Protein AF-A0A7V9SPL7-F1 (afdb_monomer)

Mean predicted aligned error: 10.76 Å

Solvent-accessible surface area (backbone atoms only — not comparable to full-atom values): 9423 Å² total; per-residue (Å²): 143,70,67,66,62,59,54,52,51,53,57,52,54,58,50,51,54,53,50,52,52,52,51,51,52,51,53,53,50,51,52,49,51,55,58,70,66,49,85,79,61,54,76,63,83,59,91,50,77,63,45,38,54,53,44,31,58,54,19,62,73,50,35,73,79,55,63,82,80,87,77,92,88,72,56,75,77,62,43,34,49,50,48,20,53,48,38,44,51,38,35,55,53,48,51,56,50,51,55,57,54,68,69,51,73,66,60,78,94,37,44,65,64,53,49,57,45,49,49,28,50,53,51,28,38,50,23,38,45,53,40,21,51,32,38,68,67,72,43,71,79,48,44,66,58,32,55,56,56,28,49,60,26,50,51,52,42,41,48,52,23,45,20,51,71,24,56,47,62,52,120

Radius of gyration: 26.91 Å; Cα contacts (8 Å, |Δi|>4): 131; chains: 1; bounding box: 68×77×42 Å

Foldseek 3Di:
DPPVVVVVVVVVVVVVVVVVVVVVVVVVVVVVVVVVPPPPAPAAPDDDPQLLVQLLVLLLVQVVVLDDDDDDDDDDLVCLLVLLVSLLVSLVSLVVSLVSSVPDDDDPVCVVVVVVLSVLSVQLSVLSNQLSVCSVVVPVVSNVVSVVSNVVSLVSNCNNCRNNVSNSNRD

Nearest PDB structures (foldseek):
  7v08-assembly1_b  TM=4.584E-01  e=6.029E-01  Saccharomyces cerevisiae BY4741
  7r7a-assembly1_b  TM=4.571E-01  e=1.209E+00  Saccharomyces cerevisiae BY4741
  1x8z-assembly1_A-2  TM=3.912E-01  e=9.910E-01  Arabidopsis thaliana
  1x8z-assembly3_A  TM=3.912E-01  e=9.910E-01  Arabidopsis thaliana
  7of1-assembly1_b  TM=4.118E-01  e=1.475E+00  Saccharomyces cerevisiae S288C

Sequence (171 aa):
MRDWITWFARGLWKRRRSIQILIGITAAFILLVLWQNRDVRPARTMTDPQFERASITICEKSIPSLRAVRREDETEADLEKETAREVDRVATKLEAVVAQLRGLEVRPQNEKQVADWFSHFDDYILAGRHYADALRTGKDKLYNQVDDEGVEPLMAISKFARANRIDACIP

Secondary structure (DSSP, 8-state):
--HHHHHHHHHHHHHHHHHHHHHHHHHHHHHHHHHHTS--PPPP----HHHHHHHHHHHHHHGGGGS----SS--HHHHHHHHHHHHHHHHHHHHHHHHHHHTS---GGGHHHHHHHHHHHHHHHHHHHHHHHHHHHT-HHHHHHHHHHHHHHHHHHHHHHHHTT-GGG--

Structure (mmCIF, N/CA/C/O backbone):
data_AF-A0A7V9SPL7-F1
#
_entry.id   AF-A0A7V9SPL7-F1
#
loop_
_atom_site.group_PDB
_atom_site.id
_atom_site.type_symbol
_atom_site.label_atom_id
_atom_site.label_alt_id
_atom_site.label_comp_id
_atom_site.label_asym_id
_atom_site.label_entity_id
_atom_site.label_seq_id
_atom_site.pdbx_PDB_ins_code
_atom_site.Cartn_x
_atom_site.Cartn_y
_atom_site.Cartn_z
_atom_site.occupancy
_atom_site.B_iso_or_equiv
_atom_site.auth_seq_id
_atom_site.auth_comp_id
_atom_site.auth_asym_id
_atom_site.auth_atom_id
_atom_site.pdbx_PDB_model_num
ATOM 1 N N . MET A 1 1 ? 46.955 62.423 13.493 1.00 55.03 1 MET A N 1
ATOM 2 C CA . MET A 1 1 ? 45.837 62.145 12.554 1.00 55.03 1 MET A CA 1
ATOM 3 C C . MET A 1 1 ? 45.981 60.825 11.763 1.00 55.03 1 MET A C 1
ATOM 5 O O . MET A 1 1 ? 45.244 60.627 10.808 1.00 55.03 1 MET A O 1
ATOM 9 N N . ARG A 1 2 ? 46.876 59.889 12.142 1.00 57.44 2 ARG A N 1
ATOM 10 C CA . ARG A 1 2 ? 47.046 58.582 11.458 1.00 57.44 2 ARG A CA 1
ATOM 11 C C . ARG A 1 2 ? 46.545 57.365 12.256 1.00 57.44 2 ARG A C 1
ATOM 13 O O . ARG A 1 2 ? 46.368 56.305 11.667 1.00 57.44 2 ARG A O 1
ATOM 20 N N . ASP A 1 3 ? 46.227 57.519 13.541 1.00 57.78 3 ASP A N 1
ATOM 21 C CA . ASP A 1 3 ? 45.884 56.383 14.415 1.00 57.78 3 ASP A CA 1
ATOM 22 C C . ASP A 1 3 ? 44.427 55.909 14.331 1.00 57.78 3 ASP A C 1
ATOM 24 O O . ASP A 1 3 ? 44.119 54.781 14.706 1.00 57.78 3 ASP A O 1
ATOM 28 N N . TRP A 1 4 ? 43.515 56.716 13.782 1.00 59.84 4 TRP A N 1
ATOM 29 C CA . TRP A 1 4 ? 42.108 56.307 13.696 1.00 59.84 4 TRP A CA 1
ATOM 30 C C . TRP A 1 4 ? 41.857 55.245 12.604 1.00 59.84 4 TRP A C 1
ATOM 32 O O . TRP A 1 4 ? 41.018 54.364 12.778 1.00 59.84 4 TRP A O 1
ATOM 42 N N . ILE A 1 5 ? 42.644 55.243 11.517 1.00 60.91 5 ILE A N 1
ATOM 43 C CA . ILE A 1 5 ? 42.487 54.300 10.390 1.00 60.91 5 ILE A CA 1
ATOM 44 C C . ILE A 1 5 ? 42.881 52.874 10.808 1.00 60.91 5 ILE A C 1
ATOM 46 O O . ILE A 1 5 ? 42.216 51.902 10.446 1.00 60.91 5 ILE A O 1
ATOM 50 N N . THR A 1 6 ? 43.936 52.727 11.614 1.00 60.06 6 THR A N 1
ATOM 51 C CA . THR A 1 6 ? 44.413 51.416 12.083 1.00 60.06 6 THR A CA 1
ATOM 52 C C . THR A 1 6 ? 43.484 50.806 13.136 1.00 60.06 6 THR A C 1
ATOM 54 O O . THR A 1 6 ? 43.344 49.581 13.193 1.00 60.06 6 THR A O 1
ATOM 57 N N . TRP A 1 7 ? 42.784 51.639 13.914 1.00 61.72 7 TRP A N 1
ATOM 58 C CA . TRP A 1 7 ? 41.740 51.203 14.843 1.00 61.72 7 TRP A CA 1
ATOM 59 C C . TRP A 1 7 ? 40.505 50.650 14.107 1.00 61.72 7 TRP A C 1
ATOM 61 O O . TRP A 1 7 ? 40.061 49.538 14.409 1.00 61.72 7 TRP A O 1
ATOM 71 N N . PHE A 1 8 ? 40.021 51.336 13.063 1.00 56.41 8 PHE A N 1
ATOM 72 C CA . PHE A 1 8 ? 38.913 50.840 12.229 1.00 56.41 8 PHE A CA 1
ATOM 73 C C . PHE A 1 8 ? 39.270 49.552 11.467 1.00 56.41 8 PHE A C 1
ATOM 75 O O . PHE A 1 8 ? 38.467 48.614 11.421 1.00 56.41 8 PHE A O 1
ATOM 82 N N . ALA A 1 9 ? 40.4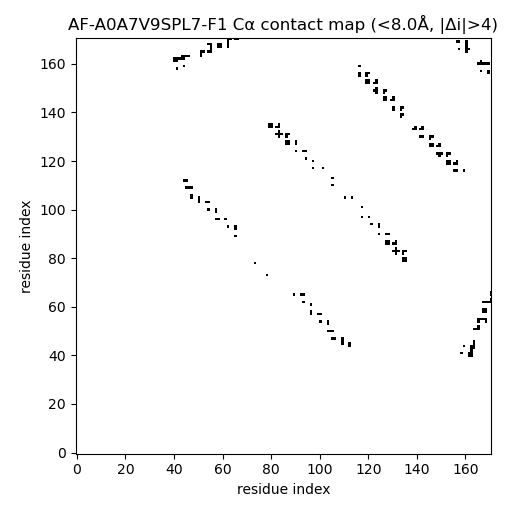90 49.452 10.930 1.00 56.81 9 ALA A N 1
ATOM 83 C CA . ALA A 1 9 ? 40.944 48.271 10.195 1.00 56.81 9 ALA A CA 1
ATOM 84 C C . ALA A 1 9 ? 41.000 47.001 11.070 1.00 56.81 9 ALA A C 1
ATOM 86 O O . ALA A 1 9 ? 40.604 45.925 10.617 1.00 56.81 9 ALA A O 1
ATOM 87 N N . ARG A 1 10 ? 41.416 47.108 12.344 1.00 58.97 10 ARG A N 1
ATOM 88 C CA . ARG A 1 10 ? 41.439 45.966 13.285 1.00 58.97 10 ARG A CA 1
ATOM 89 C C . ARG A 1 10 ? 40.036 45.506 13.694 1.00 58.97 10 ARG A C 1
ATOM 91 O O . ARG A 1 10 ? 39.807 44.301 13.820 1.00 58.97 10 ARG A O 1
ATOM 98 N N . GLY A 1 11 ? 39.089 46.433 13.858 1.00 55.28 11 GLY A N 1
ATOM 99 C CA . GLY A 1 11 ? 37.690 46.112 14.172 1.00 55.28 11 GLY A CA 1
ATOM 100 C C . GLY A 1 11 ? 36.970 45.375 13.035 1.00 55.28 11 GLY A C 1
ATOM 101 O O . GLY A 1 11 ? 36.262 44.393 13.275 1.00 55.28 11 GLY A O 1
ATOM 102 N N . LEU A 1 12 ? 37.210 45.792 11.788 1.00 54.25 12 LEU A N 1
ATOM 103 C CA . LEU A 1 12 ? 36.646 45.161 10.588 1.00 54.25 12 LEU A CA 1
ATOM 104 C C . LEU A 1 12 ? 37.230 43.765 10.324 1.00 54.25 12 LEU A C 1
ATOM 106 O O . LEU A 1 12 ? 36.487 42.853 9.962 1.00 54.25 12 LEU A O 1
ATOM 110 N N . TRP A 1 13 ? 38.528 43.554 10.570 1.00 53.62 13 TRP A N 1
ATOM 111 C CA . TRP A 1 13 ? 39.170 42.243 10.394 1.00 53.62 13 TRP A CA 1
ATOM 112 C C . TRP A 1 13 ? 38.682 41.194 11.401 1.00 53.62 13 TRP A C 1
ATOM 114 O O . TRP A 1 13 ? 38.445 40.040 11.034 1.00 53.62 13 TRP A O 1
ATOM 124 N N . LYS A 1 14 ? 38.459 41.598 12.660 1.00 57.41 14 LYS A N 1
ATOM 125 C CA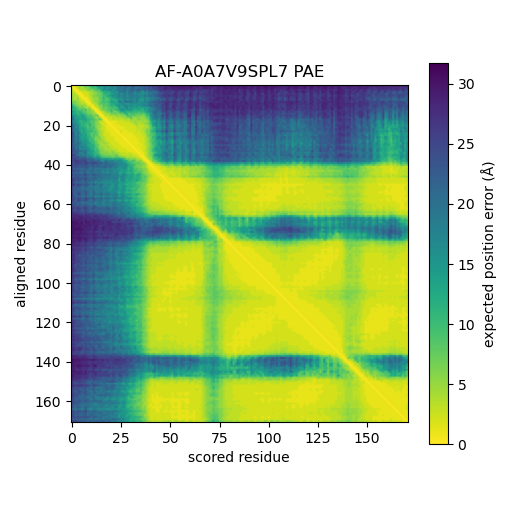 . LYS A 1 14 ? 37.920 40.708 13.700 1.00 57.41 14 LYS A CA 1
ATOM 126 C C . LYS A 1 14 ? 36.478 40.286 13.384 1.00 57.41 14 LYS A C 1
ATOM 128 O O . LYS A 1 14 ? 36.152 39.113 13.530 1.00 57.41 14 LYS A O 1
ATOM 133 N N . ARG A 1 15 ? 35.653 41.201 12.852 1.00 58.66 15 ARG A N 1
ATOM 134 C CA . ARG A 1 15 ? 34.284 40.897 12.385 1.00 58.66 15 ARG A CA 1
ATOM 135 C C . ARG A 1 15 ? 34.257 40.003 11.142 1.00 58.66 15 ARG A C 1
ATOM 137 O O . ARG A 1 15 ? 33.396 39.135 11.050 1.00 58.66 15 ARG A O 1
ATOM 144 N N . ARG A 1 16 ? 35.209 40.155 10.212 1.00 68.19 16 ARG A N 1
ATOM 145 C CA . ARG A 1 16 ? 35.276 39.346 8.978 1.00 68.19 16 ARG A CA 1
ATOM 146 C C . ARG A 1 16 ? 35.507 37.859 9.262 1.00 68.19 16 ARG A C 1
ATOM 148 O O . ARG A 1 16 ? 34.847 37.023 8.655 1.00 68.19 16 ARG A O 1
ATOM 155 N N . ARG A 1 17 ? 36.381 37.538 10.226 1.00 71.25 17 ARG A N 1
ATOM 156 C CA . ARG A 1 17 ? 36.598 36.155 10.690 1.00 71.25 17 ARG A CA 1
ATOM 157 C C . ARG A 1 17 ? 35.341 35.559 11.317 1.00 71.25 17 ARG A C 1
ATOM 159 O O . ARG A 1 17 ? 34.980 34.437 10.984 1.00 71.25 17 ARG A O 1
ATOM 166 N N . SER A 1 18 ? 34.649 36.313 12.169 1.00 73.88 18 SER A N 1
ATOM 167 C CA . SER A 1 18 ? 33.394 35.855 12.775 1.00 73.88 18 SER A CA 1
ATOM 168 C C . SER A 1 18 ? 32.308 35.590 11.729 1.00 73.88 18 SER A C 1
ATOM 170 O O . SER A 1 18 ? 31.644 34.564 11.801 1.00 73.88 18 SER A O 1
ATOM 172 N N . ILE A 1 19 ? 32.174 36.458 10.720 1.00 80.81 19 ILE A N 1
ATOM 173 C CA . ILE A 1 19 ? 31.213 36.276 9.619 1.00 80.81 19 ILE A CA 1
ATOM 174 C C . ILE A 1 19 ? 31.552 35.030 8.790 1.00 80.81 19 ILE A C 1
ATOM 176 O O . ILE A 1 19 ? 30.663 34.240 8.492 1.00 80.81 19 ILE A O 1
ATOM 180 N N . GLN A 1 20 ? 32.827 34.810 8.452 1.00 81.19 20 GLN A N 1
ATOM 181 C CA . GLN A 1 20 ? 33.248 33.619 7.704 1.00 81.19 20 GLN A CA 1
ATOM 182 C C . GLN A 1 20 ? 32.984 32.316 8.468 1.00 81.19 20 GLN A C 1
ATOM 184 O O . GLN A 1 20 ? 32.516 31.350 7.871 1.00 81.19 20 GLN A O 1
ATOM 189 N N . ILE A 1 21 ? 33.231 32.298 9.782 1.00 83.44 21 ILE A N 1
ATOM 190 C CA . ILE A 1 21 ? 32.920 31.142 10.636 1.00 83.44 21 ILE A CA 1
ATOM 191 C C . ILE A 1 21 ? 31.411 30.871 10.637 1.00 83.44 21 ILE A C 1
ATOM 193 O O . ILE A 1 21 ? 30.991 29.730 10.464 1.00 83.44 21 ILE A O 1
ATOM 197 N N . LEU A 1 22 ? 30.590 31.915 10.772 1.00 84.50 22 LEU A N 1
ATOM 198 C CA . LEU A 1 22 ? 29.134 31.784 10.835 1.00 84.50 22 LEU A CA 1
ATOM 199 C C . LEU A 1 22 ? 28.542 31.290 9.504 1.00 84.50 22 LEU A C 1
ATOM 201 O O . LEU A 1 22 ? 27.683 30.408 9.502 1.00 84.50 22 LEU A O 1
ATOM 205 N N . ILE A 1 23 ? 29.062 31.774 8.370 1.00 87.44 23 ILE A N 1
ATOM 206 C CA . ILE A 1 23 ? 28.713 31.262 7.036 1.00 87.44 23 ILE A CA 1
ATOM 207 C C . ILE A 1 23 ? 29.114 29.790 6.901 1.00 87.44 23 ILE A C 1
ATOM 209 O O . ILE A 1 23 ? 28.309 28.987 6.438 1.00 87.44 23 ILE A O 1
ATOM 213 N N . GLY A 1 24 ? 30.323 29.418 7.336 1.00 89.88 24 GLY A N 1
ATOM 214 C CA . GLY A 1 24 ? 30.797 28.033 7.282 1.00 89.88 24 GLY A CA 1
ATOM 215 C C . GLY A 1 24 ? 29.911 27.072 8.078 1.00 89.88 24 GLY A C 1
ATOM 216 O O . GLY A 1 24 ? 29.515 26.033 7.556 1.00 89.88 24 GLY A O 1
ATOM 217 N N . ILE A 1 25 ? 29.532 27.450 9.304 1.00 90.69 25 ILE A N 1
ATOM 218 C CA . ILE A 1 25 ? 28.612 26.668 10.146 1.00 90.69 25 ILE A CA 1
ATOM 219 C C . ILE A 1 25 ? 27.241 26.542 9.475 1.00 90.69 25 ILE A C 1
ATOM 221 O O . ILE A 1 25 ? 26.692 25.446 9.404 1.00 90.69 25 ILE A O 1
ATOM 225 N N . THR A 1 26 ? 26.707 27.640 8.937 1.00 90.19 26 THR A N 1
ATOM 226 C CA . THR A 1 26 ? 25.396 27.638 8.270 1.00 90.19 26 THR A CA 1
ATOM 227 C C . THR A 1 26 ? 25.402 26.741 7.031 1.00 90.19 26 THR A C 1
ATOM 229 O O . THR A 1 26 ? 24.495 25.934 6.851 1.00 90.19 26 THR A O 1
ATOM 232 N N . ALA A 1 27 ? 26.443 26.819 6.199 1.00 91.56 27 ALA A N 1
ATOM 233 C CA . ALA A 1 27 ? 26.581 25.972 5.017 1.00 91.56 27 ALA A CA 1
ATOM 234 C C . ALA A 1 27 ? 26.728 24.486 5.382 1.00 91.56 27 AL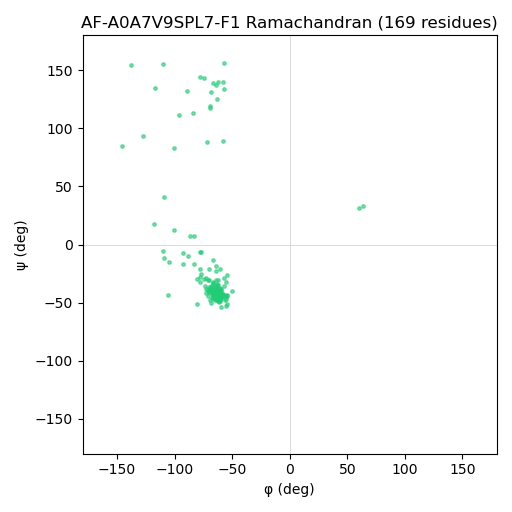A A C 1
ATOM 236 O O . ALA A 1 27 ? 26.095 23.640 4.753 1.00 91.56 27 ALA A O 1
ATOM 237 N N . ALA A 1 28 ? 27.510 24.165 6.418 1.00 91.50 28 ALA A N 1
ATOM 238 C CA . ALA A 1 28 ? 27.641 22.799 6.919 1.00 91.50 28 ALA A CA 1
ATOM 239 C C . ALA A 1 28 ? 26.307 22.262 7.456 1.00 91.50 28 ALA A C 1
ATOM 241 O O . ALA A 1 28 ? 25.946 21.126 7.163 1.00 91.50 28 ALA A O 1
ATOM 242 N N . PHE A 1 29 ? 25.546 23.089 8.179 1.00 90.25 29 PHE A N 1
ATOM 243 C CA . PHE A 1 29 ? 24.223 22.724 8.676 1.00 90.25 29 PHE A CA 1
ATOM 244 C C . PHE A 1 29 ? 23.230 22.481 7.532 1.00 90.25 29 PHE A C 1
ATOM 246 O O . PHE A 1 29 ? 22.551 21.461 7.527 1.00 90.25 29 PHE A O 1
ATOM 253 N N . ILE A 1 30 ? 23.199 23.353 6.517 1.00 88.25 30 ILE A N 1
ATOM 254 C CA . ILE A 1 30 ? 22.363 23.167 5.319 1.00 88.25 30 ILE A CA 1
ATOM 255 C C . ILE A 1 30 ? 22.736 21.869 4.594 1.00 88.25 30 ILE A C 1
ATOM 257 O O . ILE A 1 30 ? 21.852 21.089 4.253 1.00 88.25 30 ILE A O 1
ATOM 261 N N . LEU A 1 31 ? 24.027 21.602 4.383 1.00 88.31 31 LEU A N 1
ATOM 262 C CA . LEU A 1 31 ? 24.482 20.361 3.751 1.00 88.31 31 LEU A CA 1
ATOM 263 C C . LEU A 1 31 ? 24.101 19.124 4.568 1.00 88.31 31 LEU A C 1
ATOM 265 O O . LEU A 1 31 ? 23.712 18.116 3.986 1.00 88.31 31 LEU A O 1
ATOM 269 N N . LEU A 1 32 ? 24.177 19.202 5.897 1.00 87.88 32 LEU A N 1
ATOM 270 C CA . LEU A 1 32 ? 23.801 18.111 6.791 1.00 87.88 32 LEU A CA 1
ATOM 271 C C . LEU A 1 32 ? 22.292 17.850 6.750 1.00 87.88 32 LEU A C 1
ATOM 273 O O . LEU A 1 32 ? 21.889 16.697 6.631 1.00 87.88 32 LEU A O 1
ATOM 277 N N . VAL A 1 33 ? 21.471 18.904 6.739 1.00 83.94 33 VAL A N 1
ATOM 278 C CA . VAL A 1 33 ? 20.017 18.801 6.548 1.00 83.94 33 VAL A CA 1
ATOM 279 C C . VAL A 1 33 ? 19.693 18.194 5.184 1.00 83.94 33 VAL A C 1
ATOM 281 O O . VAL A 1 33 ? 18.915 17.251 5.114 1.00 83.94 33 VAL A O 1
ATOM 284 N N . LEU A 1 34 ? 20.318 18.666 4.101 1.00 82.88 34 LEU A N 1
ATOM 285 C CA . LEU A 1 34 ? 20.112 18.120 2.754 1.00 82.88 34 LEU A CA 1
ATOM 286 C C . LEU A 1 34 ? 20.558 16.657 2.637 1.00 82.88 34 LEU A C 1
ATOM 288 O O . LEU A 1 34 ? 19.945 15.881 1.908 1.00 82.88 34 LEU A O 1
ATOM 292 N N . TRP A 1 35 ? 21.620 16.272 3.346 1.00 78.88 35 TRP A N 1
ATOM 293 C CA . TRP A 1 35 ? 22.101 14.896 3.375 1.00 78.88 35 TRP A CA 1
ATOM 294 C C . TRP A 1 35 ? 21.175 13.981 4.185 1.00 78.88 35 TRP A C 1
ATOM 296 O O . TRP A 1 35 ? 20.872 12.883 3.727 1.00 78.88 35 TRP A O 1
ATOM 306 N N . GLN A 1 36 ? 20.670 14.444 5.333 1.00 74.81 36 GLN A N 1
ATOM 307 C CA . GLN A 1 36 ? 19.682 13.717 6.139 1.00 74.81 36 GLN A CA 1
ATOM 308 C C . GLN A 1 36 ? 18.324 13.591 5.437 1.00 74.81 36 GLN A C 1
ATOM 310 O O . GLN A 1 36 ? 17.673 12.562 5.572 1.00 74.81 36 GLN A O 1
ATOM 315 N N . ASN A 1 37 ? 17.926 14.589 4.642 1.00 68.12 37 ASN A N 1
ATOM 316 C CA . ASN A 1 37 ? 16.704 14.557 3.830 1.00 68.12 37 ASN A CA 1
ATOM 317 C C . ASN A 1 37 ? 16.869 13.844 2.482 1.00 68.12 37 ASN A C 1
ATOM 319 O O . ASN A 1 37 ? 15.972 13.899 1.639 1.00 68.12 37 ASN A O 1
ATOM 323 N N . ARG A 1 38 ? 18.010 13.199 2.221 1.00 69.19 38 ARG A N 1
ATOM 324 C CA . ARG A 1 38 ? 18.150 12.411 1.001 1.00 69.19 38 ARG A CA 1
ATOM 325 C C . ARG A 1 38 ? 17.245 11.191 1.140 1.00 69.19 38 ARG A C 1
ATOM 327 O O . ARG A 1 38 ? 17.484 10.370 2.016 1.00 69.19 38 ARG A O 1
ATOM 334 N N . ASP A 1 39 ? 16.242 11.062 0.271 1.00 64.50 39 ASP A N 1
ATOM 335 C CA . ASP A 1 39 ? 15.396 9.868 0.173 1.00 64.50 39 ASP A CA 1
ATOM 336 C C . ASP A 1 39 ? 16.269 8.637 -0.111 1.00 64.50 39 ASP A C 1
ATOM 338 O O . ASP A 1 39 ? 16.546 8.287 -1.266 1.00 64.50 39 ASP A O 1
ATOM 342 N N . VAL A 1 40 ? 16.754 7.9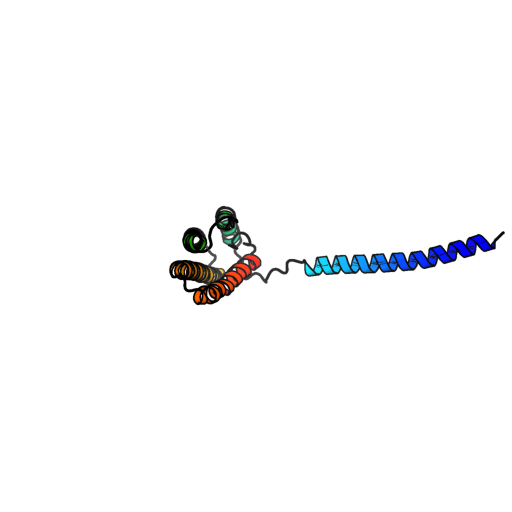86 0.948 1.00 72.44 40 VAL A N 1
ATOM 343 C CA . VAL A 1 40 ? 17.487 6.727 0.850 1.00 72.44 40 VAL A CA 1
ATOM 344 C C . VAL A 1 40 ? 16.466 5.662 0.482 1.00 72.44 40 VAL A C 1
ATOM 346 O O . VAL A 1 40 ? 15.838 5.033 1.333 1.00 72.44 40 VAL A O 1
ATOM 349 N N . ARG A 1 41 ? 16.257 5.494 -0.824 1.00 80.31 41 ARG A N 1
ATOM 350 C CA . ARG A 1 41 ? 15.421 4.421 -1.350 1.00 80.31 41 ARG A CA 1
ATOM 351 C C . ARG A 1 41 ? 16.091 3.076 -1.060 1.00 80.31 41 ARG A C 1
ATOM 353 O O . ARG A 1 41 ? 17.308 2.961 -1.240 1.00 80.31 41 ARG A O 1
ATOM 360 N N . PRO A 1 42 ? 15.324 2.051 -0.655 1.00 88.44 42 PRO A N 1
ATOM 361 C CA . PRO A 1 42 ? 15.851 0.698 -0.572 1.00 88.44 42 PRO A CA 1
ATOM 362 C C . PRO A 1 42 ? 16.398 0.240 -1.931 1.00 88.44 42 PRO A C 1
ATOM 364 O O . PRO A 1 42 ? 15.985 0.737 -2.983 1.00 88.44 42 PRO A O 1
ATOM 367 N N . ALA A 1 43 ? 17.318 -0.725 -1.913 1.00 89.94 43 ALA A N 1
ATOM 368 C CA . ALA A 1 43 ? 17.805 -1.343 -3.141 1.00 89.94 43 ALA A CA 1
ATOM 369 C C . ALA A 1 43 ? 16.641 -1.966 -3.930 1.00 89.94 43 ALA A C 1
ATOM 371 O O . ALA A 1 43 ? 15.750 -2.576 -3.337 1.00 89.94 43 ALA A O 1
ATOM 372 N N . ARG A 1 44 ? 16.662 -1.817 -5.261 1.00 92.88 44 ARG A N 1
ATOM 373 C CA . ARG A 1 44 ? 15.659 -2.414 -6.154 1.00 92.88 44 ARG A CA 1
ATOM 374 C C . ARG A 1 44 ? 15.604 -3.925 -5.959 1.00 92.88 44 ARG A C 1
ATOM 376 O O . ARG A 1 44 ? 16.645 -4.577 -5.953 1.00 92.88 44 ARG A O 1
ATOM 383 N N . THR A 1 45 ? 14.394 -4.463 -5.850 1.00 93.94 45 THR A N 1
ATOM 384 C CA . THR A 1 45 ? 14.165 -5.910 -5.717 1.00 93.94 45 THR A CA 1
ATOM 385 C C . THR A 1 45 ? 13.654 -6.541 -7.009 1.00 93.94 45 THR A C 1
ATOM 387 O O . THR A 1 45 ? 13.725 -7.757 -7.151 1.00 93.94 45 THR A O 1
ATOM 390 N N . MET A 1 46 ? 13.186 -5.727 -7.958 1.00 95.44 46 MET A N 1
ATOM 391 C CA . MET A 1 46 ? 12.662 -6.143 -9.255 1.00 95.44 46 MET A CA 1
ATOM 392 C C . MET A 1 46 ? 13.171 -5.221 -10.374 1.00 95.44 46 MET A C 1
ATOM 394 O O . MET A 1 46 ? 13.507 -4.054 -10.159 1.00 95.44 46 MET A O 1
ATOM 398 N N . THR A 1 47 ? 13.227 -5.756 -11.597 1.00 93.94 47 THR A N 1
ATOM 399 C CA . THR A 1 47 ? 13.390 -4.965 -12.828 1.00 93.94 47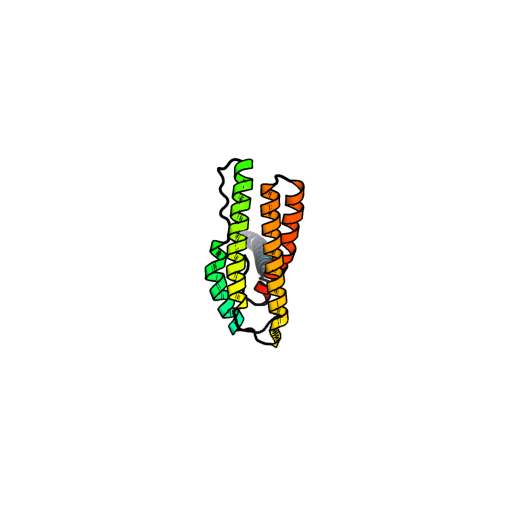 THR A CA 1
ATOM 400 C C . THR A 1 47 ? 12.303 -5.333 -13.835 1.00 93.94 47 THR A C 1
ATOM 402 O O . THR A 1 47 ? 12.454 -6.271 -14.627 1.00 93.94 47 THR A O 1
ATOM 405 N N . ASP A 1 48 ? 11.206 -4.576 -13.809 1.00 96.81 48 ASP A N 1
ATOM 406 C CA . ASP A 1 48 ? 10.077 -4.738 -14.727 1.00 96.81 48 ASP A CA 1
ATOM 407 C C . ASP A 1 48 ? 9.421 -3.391 -15.075 1.00 96.81 48 ASP A C 1
ATOM 409 O O . ASP A 1 48 ? 8.431 -2.984 -14.466 1.00 96.81 48 ASP A O 1
ATOM 413 N N . PRO A 1 49 ? 9.947 -2.668 -16.078 1.00 96.81 49 PRO A N 1
ATOM 414 C CA . PRO A 1 49 ? 9.425 -1.349 -16.430 1.00 96.81 49 PRO A CA 1
ATOM 415 C C . PRO A 1 49 ? 7.977 -1.357 -16.946 1.00 96.81 49 PRO A C 1
ATOM 417 O O . PRO A 1 49 ? 7.350 -0.299 -17.035 1.00 96.81 49 PRO A O 1
ATOM 420 N N . GLN A 1 50 ? 7.458 -2.508 -17.381 1.00 97.50 50 GLN A N 1
ATOM 421 C CA . GLN A 1 50 ? 6.077 -2.624 -17.847 1.00 97.50 50 GLN A CA 1
ATOM 422 C C . GLN A 1 50 ? 5.136 -2.743 -16.653 1.00 97.50 50 GLN A C 1
ATOM 424 O O . GLN A 1 50 ? 4.219 -1.928 -16.536 1.00 97.50 50 GLN A O 1
ATOM 429 N N . PHE A 1 51 ? 5.425 -3.674 -15.742 1.00 97.88 51 PHE A N 1
ATOM 430 C CA . PHE A 1 51 ? 4.673 -3.824 -14.501 1.00 97.88 51 PHE A CA 1
ATOM 431 C C . PHE A 1 51 ? 4.704 -2.544 -13.655 1.00 97.88 51 PHE A C 1
ATOM 433 O O . PHE A 1 51 ? 3.658 -2.103 -13.184 1.00 97.88 51 PHE A O 1
ATOM 440 N N . GLU A 1 52 ? 5.871 -1.897 -13.519 1.00 97.75 52 GLU A N 1
ATOM 441 C CA . GLU A 1 52 ? 6.024 -0.640 -12.768 1.00 97.75 52 GLU A CA 1
ATOM 442 C C . GLU A 1 52 ? 5.061 0.445 -13.280 1.00 97.75 52 GLU A C 1
ATOM 444 O O . GLU A 1 52 ? 4.279 1.004 -12.512 1.00 97.75 52 GLU A O 1
ATOM 449 N N . ARG A 1 53 ? 5.064 0.716 -14.593 1.00 98.19 53 ARG A N 1
ATOM 450 C CA . ARG A 1 53 ? 4.212 1.754 -15.202 1.00 98.19 53 ARG A CA 1
ATOM 451 C C . ARG A 1 53 ? 2.723 1.440 -15.081 1.00 98.19 53 ARG A C 1
ATOM 453 O O . ARG A 1 53 ? 1.931 2.3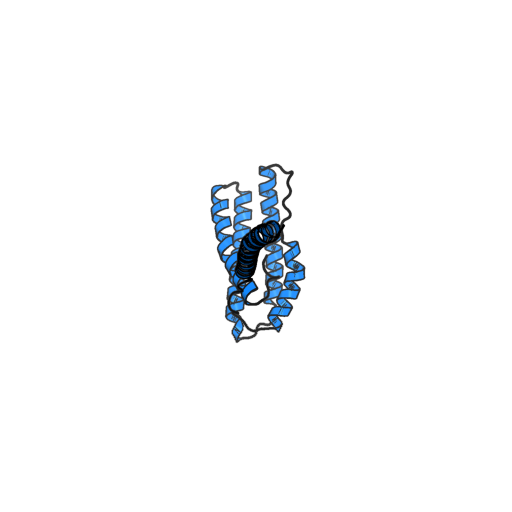39 -14.791 1.00 98.19 53 ARG A O 1
ATOM 460 N N . ALA A 1 54 ? 2.346 0.184 -15.312 1.00 98.25 54 ALA A N 1
ATOM 461 C CA . ALA A 1 54 ? 0.955 -0.241 -15.214 1.00 98.25 54 ALA A CA 1
ATOM 462 C C . ALA A 1 54 ? 0.448 -0.162 -13.765 1.00 98.25 54 ALA A C 1
ATOM 464 O O . ALA A 1 54 ? -0.634 0.373 -13.524 1.00 98.25 54 ALA A O 1
ATOM 465 N N . SER A 1 55 ? 1.270 -0.590 -12.803 1.00 98.19 55 SER A N 1
ATOM 466 C CA . SER A 1 55 ? 0.962 -0.496 -11.373 1.00 98.19 55 SER A CA 1
ATOM 467 C C . SER A 1 55 ? 0.769 0.953 -10.938 1.00 98.19 55 SER A C 1
ATOM 469 O O . SER A 1 55 ? -0.256 1.274 -10.347 1.00 98.19 55 SER A O 1
ATOM 471 N N . ILE A 1 56 ? 1.693 1.852 -11.303 1.00 98.06 56 ILE A N 1
ATOM 472 C CA . ILE A 1 56 ? 1.583 3.289 -11.000 1.00 98.06 56 ILE A CA 1
ATOM 473 C C . ILE A 1 56 ? 0.264 3.854 -11.528 1.00 98.06 56 ILE A C 1
ATOM 475 O O . ILE A 1 56 ? -0.458 4.501 -10.778 1.00 98.06 56 ILE A O 1
ATOM 479 N N . THR A 1 57 ? -0.096 3.545 -12.777 1.00 98.19 57 THR A N 1
ATOM 480 C CA . THR A 1 57 ? -1.338 4.040 -13.393 1.00 98.19 57 THR A CA 1
ATOM 481 C C . THR A 1 57 ? -2.585 3.606 -12.612 1.00 98.19 57 THR A C 1
ATOM 483 O O . THR A 1 57 ? -3.493 4.407 -12.388 1.00 98.19 57 THR A O 1
ATOM 486 N N . ILE A 1 58 ? -2.639 2.343 -12.176 1.00 97.94 58 ILE A N 1
ATOM 487 C CA . ILE A 1 58 ? -3.751 1.820 -11.367 1.00 97.94 58 ILE A CA 1
ATOM 488 C C . ILE A 1 58 ? -3.786 2.507 -9.997 1.00 97.94 58 ILE A C 1
ATOM 490 O O . ILE A 1 58 ? -4.847 2.947 -9.539 1.00 97.94 58 ILE A O 1
ATOM 494 N N . CYS A 1 59 ? -2.628 2.612 -9.349 1.00 97.75 59 CYS A N 1
ATOM 495 C CA . CYS A 1 59 ? -2.512 3.108 -7.987 1.00 97.75 59 CYS A CA 1
ATOM 496 C C . CYS A 1 59 ? -2.767 4.617 -7.880 1.00 97.75 59 CYS A C 1
ATOM 498 O O . CYS A 1 59 ? -3.547 5.028 -7.025 1.00 97.75 59 CYS A O 1
ATOM 500 N N . GLU A 1 60 ? -2.217 5.440 -8.777 1.00 96.75 60 GLU A N 1
ATOM 501 C CA . GLU A 1 60 ? -2.453 6.895 -8.809 1.00 96.75 60 GLU A CA 1
ATOM 502 C C . GLU A 1 60 ? -3.939 7.235 -8.936 1.00 96.75 60 GLU A C 1
ATOM 504 O O . GLU A 1 60 ? -4.419 8.197 -8.337 1.00 96.75 60 GLU A O 1
ATOM 509 N N . LYS A 1 61 ? -4.687 6.421 -9.686 1.00 96.31 61 LYS A N 1
ATOM 510 C CA . LYS A 1 61 ? -6.129 6.594 -9.847 1.00 96.31 61 LYS A CA 1
ATOM 511 C C . LYS A 1 61 ? -6.917 6.180 -8.602 1.00 96.31 61 LYS A C 1
ATOM 513 O O . LYS A 1 61 ? -7.953 6.777 -8.316 1.00 96.31 61 LYS A O 1
ATOM 518 N N . SER A 1 62 ? -6.470 5.143 -7.899 1.00 95.06 62 SER A N 1
ATOM 519 C CA . SER A 1 62 ? -7.313 4.433 -6.929 1.00 95.06 62 SER A CA 1
ATOM 520 C C . SER A 1 62 ? -6.962 4.745 -5.474 1.00 95.06 62 SER A C 1
ATOM 522 O O . SER A 1 62 ? -7.860 5.010 -4.673 1.00 95.06 62 SER A O 1
ATOM 524 N N . ILE A 1 63 ? -5.670 4.774 -5.137 1.00 93.12 63 ILE A N 1
ATOM 525 C CA . ILE A 1 63 ? -5.169 4.922 -3.765 1.00 93.12 63 ILE A CA 1
ATOM 526 C C . ILE A 1 63 ? -5.556 6.258 -3.108 1.00 93.12 63 ILE A C 1
ATOM 528 O O . ILE A 1 63 ? -5.995 6.227 -1.960 1.00 93.12 63 ILE A O 1
ATOM 532 N N . PRO A 1 64 ? -5.504 7.431 -3.779 1.00 91.44 64 PRO A N 1
ATOM 533 C CA . PRO A 1 64 ? -5.881 8.692 -3.135 1.00 91.44 64 PRO A CA 1
ATOM 534 C C . PRO A 1 64 ? -7.305 8.697 -2.561 1.00 91.44 64 PRO A C 1
ATOM 536 O O . PRO A 1 64 ? -7.562 9.376 -1.573 1.00 91.44 64 PRO A O 1
ATOM 539 N N . SER A 1 65 ? -8.218 7.914 -3.149 1.00 85.88 65 SER A N 1
ATOM 540 C CA . SER A 1 65 ? -9.611 7.793 -2.696 1.00 85.88 65 SER A CA 1
ATOM 541 C C . SER A 1 65 ? -9.809 6.891 -1.468 1.00 85.88 65 SER A C 1
ATOM 543 O O . SER A 1 65 ? -10.931 6.788 -0.963 1.00 85.88 65 SER A O 1
ATOM 545 N N . LEU A 1 66 ? -8.746 6.211 -1.022 1.00 85.31 66 LEU A N 1
ATOM 546 C CA . LEU A 1 66 ? -8.739 5.320 0.141 1.00 85.31 66 LEU A CA 1
ATOM 547 C C . LEU A 1 66 ? -8.319 6.035 1.427 1.00 85.31 66 LEU A C 1
ATOM 549 O O . LEU A 1 66 ? -8.575 5.531 2.515 1.00 85.31 66 LEU A O 1
ATOM 553 N N . ARG A 1 67 ? -7.691 7.209 1.313 1.00 77.94 67 ARG A N 1
ATOM 554 C CA . ARG A 1 67 ? -7.227 7.978 2.468 1.00 77.94 67 ARG A CA 1
ATOM 555 C C . ARG A 1 67 ? -8.426 8.531 3.232 1.00 77.94 67 ARG A C 1
ATOM 557 O O . ARG A 1 67 ? -9.215 9.302 2.683 1.00 77.94 67 ARG A O 1
ATOM 564 N N . ALA A 1 68 ? -8.558 8.131 4.493 1.00 64.50 68 ALA A N 1
ATOM 565 C CA . ALA A 1 68 ? -9.636 8.591 5.355 1.00 64.50 68 ALA A CA 1
ATOM 566 C C . ALA A 1 68 ? -9.543 10.107 5.598 1.00 64.50 68 ALA A C 1
ATOM 568 O O . ALA A 1 68 ? -8.470 10.649 5.871 1.00 64.50 68 ALA A O 1
ATOM 569 N N . VAL A 1 69 ? -10.689 10.786 5.542 1.00 57.62 69 VAL A N 1
ATOM 570 C CA . VAL A 1 69 ? -10.848 12.152 6.052 1.00 57.62 69 VAL A CA 1
ATOM 571 C C . VAL A 1 69 ? -11.425 12.025 7.457 1.00 57.62 69 VAL A C 1
ATOM 573 O O . VAL A 1 69 ? -12.566 11.593 7.614 1.00 57.62 69 VAL A O 1
ATOM 576 N N . ARG A 1 70 ? -10.635 12.361 8.481 1.00 54.91 70 ARG A N 1
ATOM 577 C CA . ARG A 1 70 ? -11.103 12.382 9.873 1.00 54.91 70 ARG A CA 1
ATOM 578 C C . ARG A 1 70 ? -12.208 13.434 10.010 1.00 54.91 70 ARG A C 1
ATOM 580 O O . ARG A 1 70 ? -11.991 14.586 9.643 1.00 54.91 70 ARG A O 1
ATOM 587 N N . ARG A 1 71 ? -13.382 13.043 10.515 1.00 58.41 71 ARG A N 1
ATOM 588 C CA . ARG A 1 71 ? -14.453 13.977 10.902 1.00 58.41 71 ARG A CA 1
ATOM 589 C C . ARG A 1 71 ? -14.251 14.370 12.363 1.00 58.41 71 ARG A C 1
ATOM 591 O O . ARG A 1 71 ? -13.985 13.503 13.190 1.00 58.41 71 ARG A O 1
ATOM 598 N N . GLU A 1 72 ? -14.315 15.665 12.660 1.00 56.97 72 GLU A N 1
ATOM 599 C CA . GLU A 1 72 ? -14.000 16.209 13.991 1.00 56.97 72 GLU A CA 1
ATOM 600 C C . GLU A 1 72 ? -15.215 16.255 14.944 1.00 56.97 72 GLU A C 1
ATOM 602 O O . GLU A 1 72 ? -15.021 16.422 16.143 1.00 56.97 72 GLU A O 1
ATOM 607 N N . ASP A 1 73 ? -16.443 16.012 14.457 1.00 55.97 73 ASP A N 1
ATOM 608 C CA . ASP A 1 73 ? -17.669 16.469 15.141 1.00 55.97 73 ASP A CA 1
ATOM 609 C C . ASP A 1 73 ? -18.653 15.364 15.613 1.00 55.97 73 ASP A C 1
ATOM 611 O O . ASP A 1 73 ? -19.817 15.661 15.881 1.00 55.97 73 ASP A O 1
ATOM 615 N N . GLU A 1 74 ? -18.249 14.092 15.722 1.00 57.41 74 GLU A N 1
ATOM 616 C CA . GLU A 1 74 ? -19.160 12.976 16.077 1.00 57.41 74 GLU A CA 1
ATOM 617 C C . GLU A 1 74 ? -18.902 12.386 17.488 1.00 57.41 74 GLU A C 1
ATOM 619 O O . GLU A 1 74 ? -17.819 12.510 18.057 1.00 57.41 74 GLU A O 1
ATOM 624 N N . THR A 1 75 ? -19.925 11.763 18.087 1.00 63.66 75 THR A N 1
ATOM 625 C CA . THR A 1 75 ? -19.896 11.122 19.419 1.00 63.66 75 THR A CA 1
ATOM 626 C C . THR A 1 75 ? -19.145 9.783 19.414 1.00 63.66 75 THR A C 1
ATOM 628 O O . THR A 1 75 ? -19.270 9.003 18.478 1.00 63.66 75 THR A O 1
ATOM 631 N N . GLU A 1 76 ? -18.412 9.468 20.490 1.00 64.50 76 GLU A N 1
ATOM 632 C CA . GLU A 1 76 ? -17.441 8.350 20.568 1.00 64.50 76 GLU A CA 1
ATOM 633 C C . GLU A 1 76 ? -18.004 6.959 20.201 1.00 64.50 76 GLU A C 1
ATOM 635 O O . GLU A 1 76 ? -17.395 6.238 19.419 1.00 64.50 76 GLU A O 1
ATOM 640 N N . ALA A 1 77 ? -19.200 6.591 20.670 1.00 62.25 77 ALA A N 1
ATOM 641 C CA . ALA A 1 77 ? -19.787 5.275 20.368 1.00 62.25 77 ALA A CA 1
ATOM 642 C C . ALA A 1 77 ? -20.396 5.163 18.952 1.00 62.25 77 ALA A C 1
ATOM 644 O O . ALA A 1 77 ? -20.454 4.072 18.377 1.00 62.25 77 ALA A O 1
ATOM 645 N N . ASP A 1 78 ? -20.863 6.276 18.378 1.00 70.00 78 ASP A N 1
ATOM 646 C CA . ASP A 1 78 ? -21.335 6.308 16.987 1.00 70.00 78 ASP A CA 1
ATOM 647 C C . ASP A 1 78 ? -20.144 6.342 16.015 1.00 70.00 78 ASP A C 1
ATOM 649 O O . ASP A 1 78 ? -20.187 5.699 14.961 1.00 70.00 78 ASP A O 1
ATOM 653 N N . LEU A 1 79 ? -19.045 6.982 16.435 1.00 76.69 79 LEU A N 1
ATOM 654 C CA . LEU A 1 79 ? -17.759 6.997 15.746 1.00 76.69 79 LEU A CA 1
ATOM 655 C C . LEU A 1 79 ? -17.184 5.591 15.560 1.00 76.69 79 LEU A C 1
ATOM 657 O O . LEU A 1 79 ? -16.695 5.303 14.474 1.00 76.69 79 LEU A O 1
ATOM 661 N N . GLU A 1 80 ? -17.243 4.694 16.549 1.00 82.75 80 GLU A N 1
ATOM 662 C CA . GLU A 1 80 ? -16.655 3.348 16.418 1.00 82.75 80 GLU A CA 1
ATOM 663 C C . GLU A 1 80 ? -17.348 2.502 15.344 1.00 82.75 80 GLU A C 1
ATOM 665 O O . GLU A 1 80 ? -16.695 1.919 14.475 1.00 82.75 80 GLU A O 1
ATOM 670 N N . LYS A 1 81 ? -18.686 2.461 15.353 1.00 83.50 81 LYS A N 1
ATOM 671 C CA . LYS A 1 81 ? -19.457 1.702 14.353 1.00 83.50 81 LYS A CA 1
ATOM 672 C C . LYS A 1 81 ? -19.307 2.289 12.958 1.00 83.50 81 LYS A C 1
ATOM 674 O O . LYS A 1 81 ? -19.270 1.534 11.984 1.00 83.50 81 LYS A O 1
ATOM 679 N N . GLU A 1 82 ? -19.249 3.612 12.851 1.00 86.75 82 GLU A N 1
ATOM 680 C CA . GLU A 1 82 ? -19.014 4.271 11.573 1.00 86.75 82 GLU A CA 1
ATOM 681 C C . GLU A 1 82 ? -17.579 4.056 11.084 1.00 86.75 82 GLU A C 1
ATOM 683 O O . GLU A 1 82 ? -17.378 3.714 9.921 1.00 86.75 82 GLU A O 1
ATOM 688 N N . THR A 1 83 ? -16.595 4.115 11.981 1.00 86.50 83 THR A N 1
ATOM 689 C CA . THR A 1 83 ? -15.194 3.788 11.681 1.00 86.50 83 THR A CA 1
ATOM 690 C C . THR A 1 83 ? -15.066 2.346 11.203 1.00 86.50 83 THR A C 1
ATOM 692 O O . THR A 1 83 ? -14.426 2.101 10.187 1.00 86.50 83 THR A O 1
ATOM 695 N N . ALA A 1 84 ? -15.745 1.390 11.844 1.00 89.75 84 ALA A N 1
ATOM 696 C CA . ALA A 1 84 ? -15.762 -0.003 11.402 1.00 89.75 84 ALA A CA 1
ATOM 697 C C . ALA A 1 84 ? -16.292 -0.149 9.968 1.00 89.75 84 ALA A C 1
ATOM 699 O O . ALA A 1 84 ? -15.735 -0.889 9.158 1.00 89.75 84 ALA A O 1
ATOM 700 N N . ARG A 1 85 ? -17.384 0.556 9.636 1.00 91.06 85 ARG A N 1
ATOM 701 C CA . ARG A 1 85 ? -17.943 0.568 8.273 1.00 91.06 85 ARG A CA 1
ATOM 702 C C . ARG A 1 85 ? -16.984 1.204 7.273 1.00 91.06 85 ARG A C 1
ATOM 704 O O . ARG A 1 85 ? -16.850 0.697 6.159 1.00 91.06 85 ARG A O 1
ATOM 711 N N . GLU A 1 86 ? -16.323 2.288 7.660 1.00 90.12 86 GLU A N 1
ATOM 712 C CA . GLU A 1 86 ? -15.347 2.966 6.814 1.00 90.12 86 GLU A CA 1
ATOM 713 C C . GLU A 1 86 ? -14.136 2.075 6.529 1.00 90.12 86 GLU A C 1
ATOM 715 O O . GLU A 1 86 ? -13.748 1.935 5.370 1.00 90.12 86 GLU A O 1
ATOM 720 N N . VAL A 1 87 ? -13.591 1.418 7.552 1.00 90.69 87 VAL A N 1
ATOM 721 C CA . VAL A 1 87 ? -12.459 0.495 7.416 1.00 90.69 87 VAL A CA 1
ATOM 722 C C . VAL A 1 87 ? -12.814 -0.661 6.484 1.00 90.69 87 VAL A C 1
ATOM 724 O O . VAL A 1 87 ? -12.066 -0.928 5.546 1.00 90.69 87 VAL A O 1
ATOM 727 N N . ASP A 1 88 ? -13.987 -1.282 6.639 1.00 93.75 88 ASP A N 1
ATOM 728 C CA . ASP A 1 88 ? -14.431 -2.345 5.725 1.00 93.75 88 ASP A CA 1
ATOM 729 C C . ASP A 1 88 ? -14.607 -1.862 4.283 1.00 93.75 88 ASP A C 1
ATOM 731 O O . ASP A 1 88 ? -14.293 -2.575 3.320 1.00 93.75 88 ASP A O 1
ATOM 735 N N . ARG A 1 89 ? -15.103 -0.633 4.111 1.00 93.81 89 ARG A N 1
ATOM 736 C CA . ARG A 1 89 ? -15.237 -0.011 2.794 1.00 93.81 89 ARG A CA 1
ATOM 737 C C . ARG A 1 89 ? -13.870 0.218 2.157 1.00 93.81 89 ARG A C 1
ATOM 739 O O . ARG A 1 89 ? -13.711 -0.058 0.967 1.00 93.81 89 ARG A O 1
ATOM 746 N N . VAL A 1 90 ? -12.898 0.719 2.917 1.00 93.19 90 VAL A N 1
ATOM 747 C CA . VAL A 1 90 ? -11.520 0.919 2.450 1.00 93.19 90 VAL A CA 1
ATOM 748 C C . VAL A 1 90 ? -10.868 -0.421 2.117 1.00 93.19 90 VAL A C 1
ATOM 750 O O . VAL A 1 90 ? -10.336 -0.551 1.017 1.00 93.19 90 VAL A O 1
ATOM 753 N N . ALA A 1 91 ? -10.991 -1.429 2.984 1.00 94.81 91 ALA A N 1
ATOM 754 C CA . ALA A 1 91 ? -10.482 -2.781 2.755 1.00 94.81 91 ALA A CA 1
ATOM 755 C C . ALA A 1 91 ? -11.037 -3.378 1.452 1.00 94.81 91 ALA A C 1
ATOM 757 O O . ALA A 1 91 ? -10.277 -3.820 0.596 1.00 94.81 91 ALA A O 1
ATOM 758 N N . THR A 1 92 ? -12.350 -3.274 1.231 1.00 96.44 92 THR A N 1
ATOM 759 C CA . THR A 1 92 ? -13.008 -3.758 0.003 1.00 96.44 92 THR A CA 1
ATOM 760 C C . THR A 1 92 ? -12.519 -3.026 -1.251 1.00 96.44 92 THR A C 1
ATOM 762 O O . THR A 1 92 ? -12.303 -3.630 -2.303 1.00 96.44 92 THR A O 1
ATOM 765 N N . LYS A 1 93 ? -12.326 -1.704 -1.176 1.00 95.62 93 LYS A N 1
ATOM 766 C CA . LYS A 1 93 ? -11.764 -0.949 -2.304 1.00 95.62 93 LYS A CA 1
ATOM 767 C C . LYS A 1 93 ? -10.304 -1.329 -2.558 1.00 95.62 93 LYS A C 1
ATOM 769 O O . LYS A 1 93 ? -9.910 -1.426 -3.718 1.00 95.62 93 LYS A O 1
ATOM 774 N N . LEU A 1 94 ? -9.515 -1.546 -1.507 1.00 96.38 94 LEU A N 1
ATOM 775 C CA . LEU A 1 94 ? -8.121 -1.958 -1.624 1.00 96.38 94 LEU A CA 1
ATOM 776 C C . LEU A 1 94 ? -8.007 -3.359 -2.241 1.00 96.38 94 LEU A C 1
ATOM 778 O O . LEU A 1 94 ? -7.211 -3.539 -3.157 1.00 96.38 94 LEU A O 1
ATOM 782 N N . GLU A 1 95 ? -8.864 -4.308 -1.854 1.00 97.69 95 GLU A N 1
ATOM 783 C CA . GLU A 1 95 ? -8.981 -5.626 -2.502 1.00 97.69 95 GLU A CA 1
ATOM 784 C C . GLU A 1 95 ? -9.221 -5.499 -4.012 1.00 97.69 95 GLU A C 1
ATOM 786 O O . GLU A 1 95 ? -8.564 -6.169 -4.809 1.00 97.69 95 GLU A O 1
ATOM 791 N N . ALA A 1 96 ? -10.112 -4.596 -4.432 1.00 97.75 96 ALA A N 1
ATOM 792 C CA . ALA A 1 96 ? -10.381 -4.357 -5.850 1.00 97.75 96 ALA A CA 1
ATOM 793 C C . ALA A 1 96 ? -9.178 -3.751 -6.598 1.00 97.75 96 ALA A C 1
ATOM 795 O O . ALA A 1 96 ? -8.990 -4.017 -7.789 1.00 97.75 96 ALA A O 1
ATOM 796 N N . VAL A 1 97 ? -8.354 -2.940 -5.928 1.00 97.56 97 VAL A N 1
ATOM 797 C CA . VAL A 1 97 ? -7.090 -2.432 -6.488 1.00 97.56 97 VAL A CA 1
ATOM 798 C C . VAL A 1 97 ? -6.076 -3.565 -6.622 1.00 97.56 97 VAL A C 1
ATOM 800 O O . VAL A 1 97 ? -5.500 -3.741 -7.694 1.00 97.56 97 VAL A O 1
ATOM 803 N N . VAL A 1 98 ? -5.901 -4.378 -5.579 1.00 98.06 98 VAL A N 1
ATOM 804 C CA . VAL A 1 98 ? -4.985 -5.529 -5.580 1.00 98.06 98 VAL A CA 1
ATOM 805 C C . VAL A 1 98 ? -5.380 -6.544 -6.653 1.00 98.06 98 VAL A C 1
ATOM 807 O O . VAL A 1 98 ? -4.517 -7.042 -7.371 1.00 98.06 98 VAL A O 1
ATOM 810 N N . ALA A 1 99 ? -6.675 -6.797 -6.845 1.00 98.44 99 ALA A N 1
ATOM 811 C CA . ALA A 1 99 ? -7.170 -7.658 -7.916 1.00 98.44 99 ALA A CA 1
ATOM 812 C C . ALA A 1 99 ? -6.799 -7.129 -9.315 1.00 98.44 99 ALA A C 1
ATOM 814 O O . ALA A 1 99 ? -6.388 -7.907 -10.174 1.00 98.44 99 ALA A O 1
ATOM 815 N N . GLN A 1 100 ? -6.882 -5.812 -9.542 1.00 98.06 100 GLN A N 1
ATOM 816 C CA . GLN A 1 100 ? -6.427 -5.203 -10.799 1.00 98.06 100 GLN A CA 1
ATOM 817 C C . GLN A 1 100 ? -4.913 -5.348 -10.987 1.00 98.06 100 GLN A C 1
ATOM 819 O O . GLN A 1 100 ? -4.466 -5.673 -12.085 1.00 98.06 100 GLN A O 1
ATOM 824 N N . LEU A 1 101 ? -4.128 -5.150 -9.923 1.00 98.19 101 LEU A N 1
ATOM 825 C CA . LEU A 1 101 ? -2.672 -5.312 -9.960 1.00 98.19 101 LEU A CA 1
ATOM 826 C C . LEU A 1 101 ? -2.258 -6.764 -10.245 1.00 98.19 101 LEU A C 1
ATOM 828 O O . LEU A 1 101 ? -1.339 -6.990 -11.026 1.00 98.19 101 LEU A O 1
ATOM 832 N N . ARG A 1 102 ? -2.959 -7.749 -9.671 1.00 98.31 102 ARG A N 1
ATOM 833 C CA . ARG A 1 102 ? -2.745 -9.185 -9.941 1.00 98.31 102 ARG A CA 1
ATOM 834 C C . ARG A 1 102 ? -3.046 -9.579 -11.387 1.00 98.31 102 ARG A C 1
ATOM 836 O O . ARG A 1 102 ? -2.528 -10.585 -11.857 1.00 98.31 102 ARG A O 1
ATOM 843 N N . GLY A 1 103 ? -3.871 -8.801 -12.086 1.00 98.00 103 GLY A N 1
ATOM 844 C CA . GLY A 1 103 ? -4.145 -8.986 -13.510 1.00 98.00 103 GLY A CA 1
ATOM 845 C C . GLY A 1 103 ? -3.030 -8.491 -14.437 1.00 98.00 103 GLY A C 1
ATOM 846 O O . GLY A 1 103 ? -3.130 -8.681 -15.648 1.00 98.00 103 GLY A O 1
ATOM 847 N N . LEU A 1 104 ? -1.992 -7.837 -13.907 1.00 98.00 104 LEU A N 1
ATOM 848 C CA . LEU A 1 104 ? -0.860 -7.371 -14.699 1.00 98.00 104 LEU A CA 1
ATOM 849 C C . LEU A 1 104 ? 0.104 -8.513 -15.019 1.00 98.00 104 LEU A C 1
ATOM 851 O O . LEU A 1 104 ? 0.377 -9.378 -14.192 1.00 98.00 104 LEU A O 1
ATOM 855 N N . GLU A 1 105 ? 0.683 -8.461 -16.214 1.00 97.88 105 GLU A N 1
ATOM 856 C CA . GLU A 1 105 ? 1.778 -9.347 -16.587 1.00 97.88 105 GLU A CA 1
ATOM 857 C C . GLU A 1 105 ? 3.038 -8.999 -15.784 1.00 97.88 105 GLU A C 1
ATOM 859 O O . GLU A 1 105 ? 3.445 -7.834 -15.709 1.00 97.88 105 GLU A O 1
ATOM 864 N N . VAL A 1 106 ? 3.656 -10.024 -15.200 1.00 97.88 106 VAL A N 1
ATOM 865 C CA . VAL A 1 106 ? 4.908 -9.936 -14.448 1.00 97.88 106 VAL A CA 1
ATOM 866 C C . VAL A 1 106 ? 5.945 -10.771 -15.178 1.00 97.88 106 VAL A C 1
ATOM 868 O O . VAL A 1 106 ? 5.674 -11.904 -15.574 1.00 97.88 106 VAL A O 1
ATOM 871 N N . ARG A 1 107 ? 7.157 -10.244 -15.353 1.00 97.56 107 ARG A N 1
ATOM 872 C CA . ARG A 1 107 ? 8.254 -11.049 -15.902 1.00 97.56 107 ARG A CA 1
ATOM 873 C C . ARG A 1 107 ? 8.575 -12.234 -14.979 1.00 97.56 107 ARG A C 1
ATOM 875 O O . ARG A 1 107 ? 8.705 -12.006 -13.774 1.00 97.56 107 ARG A O 1
ATOM 882 N N . PRO A 1 108 ? 8.864 -13.434 -15.516 1.00 97.75 108 PRO A N 1
ATOM 883 C CA . PRO A 1 108 ? 9.075 -14.644 -14.715 1.00 97.75 108 PRO A CA 1
ATOM 884 C C . PRO A 1 108 ? 10.071 -14.490 -13.558 1.00 97.75 108 PRO A C 1
ATOM 886 O O . PRO A 1 108 ? 9.836 -14.958 -12.448 1.00 97.75 108 PRO A O 1
ATOM 889 N N . GLN A 1 109 ? 11.173 -13.764 -13.771 1.00 97.38 109 GLN A N 1
ATOM 890 C CA . GLN A 1 109 ? 12.190 -13.552 -12.735 1.00 97.38 109 GLN A CA 1
ATOM 891 C C . GLN A 1 109 ? 11.729 -12.705 -11.535 1.00 97.38 109 GLN A C 1
ATOM 893 O O . GLN A 1 109 ? 12.444 -12.660 -10.536 1.00 97.38 109 GLN A O 1
ATOM 898 N N . ASN A 1 110 ? 10.590 -12.015 -11.644 1.00 97.81 110 ASN A N 1
ATOM 899 C CA . ASN A 1 110 ? 10.042 -11.136 -10.612 1.00 97.81 110 ASN A CA 1
ATOM 900 C C . ASN A 1 110 ? 8.767 -11.699 -9.957 1.00 97.81 110 ASN A C 1
ATOM 902 O O . ASN A 1 110 ? 8.259 -11.096 -9.011 1.00 97.81 110 ASN A O 1
ATOM 906 N N . GLU A 1 111 ? 8.235 -12.825 -10.448 1.00 97.19 111 GLU A N 1
ATOM 907 C CA . GLU A 1 111 ? 6.959 -13.396 -9.989 1.00 97.19 111 GLU A CA 1
ATOM 908 C C . GLU A 1 111 ? 6.946 -13.623 -8.482 1.00 97.19 111 GLU A C 1
ATOM 910 O O . GLU A 1 111 ? 5.989 -13.247 -7.813 1.00 97.19 111 GLU A O 1
ATOM 915 N N . LYS A 1 112 ? 8.037 -14.167 -7.929 1.00 97.88 112 LYS A N 1
ATOM 916 C CA . LYS A 1 112 ? 8.145 -14.408 -6.489 1.00 97.88 112 LYS A CA 1
ATOM 917 C C . LYS A 1 112 ? 8.059 -13.110 -5.688 1.00 97.88 112 LYS A C 1
ATOM 919 O O . LYS A 1 112 ? 7.288 -13.030 -4.745 1.00 97.88 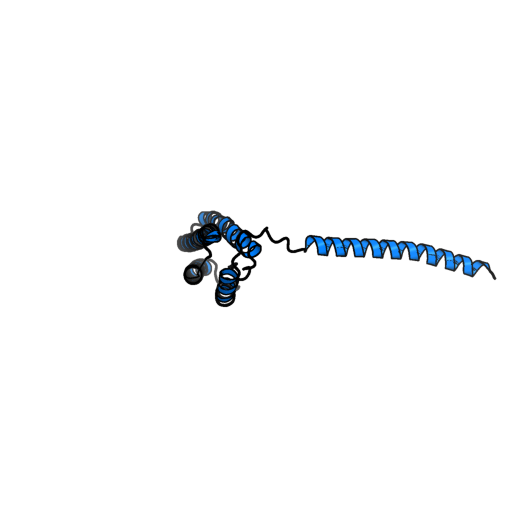112 LYS A O 1
ATOM 924 N N . GLN A 1 113 ? 8.833 -12.093 -6.060 1.00 97.75 113 GLN A N 1
ATOM 925 C CA . GLN A 1 113 ? 8.876 -10.837 -5.311 1.00 97.75 113 GLN A CA 1
ATOM 926 C C . GLN A 1 113 ? 7.545 -10.083 -5.401 1.00 97.75 113 GLN A C 1
ATOM 928 O O . GLN A 1 113 ? 7.147 -9.436 -4.436 1.00 97.75 113 GLN A O 1
ATOM 933 N N . VAL A 1 114 ? 6.857 -10.164 -6.543 1.00 97.94 114 VAL A N 1
ATOM 934 C CA . VAL A 1 114 ? 5.523 -9.576 -6.719 1.00 97.94 114 VAL A CA 1
ATOM 935 C C . VAL A 1 114 ? 4.456 -10.377 -5.962 1.00 97.94 114 VAL A C 1
ATOM 937 O O . VAL A 1 114 ? 3.573 -9.777 -5.355 1.00 97.94 114 VAL A O 1
ATOM 940 N N . ALA A 1 115 ? 4.548 -11.708 -5.929 1.00 98.25 115 ALA A N 1
ATOM 941 C CA . ALA A 1 115 ? 3.658 -12.551 -5.132 1.00 98.25 115 ALA A CA 1
ATOM 942 C C . ALA A 1 115 ? 3.812 -12.284 -3.626 1.00 98.25 115 ALA A C 1
ATOM 944 O O . ALA A 1 115 ? 2.806 -12.072 -2.952 1.00 98.25 115 ALA A O 1
ATOM 945 N N . ASP A 1 116 ? 5.051 -12.204 -3.127 1.00 97.88 116 ASP A N 1
ATOM 946 C CA . ASP A 1 116 ? 5.354 -11.839 -1.735 1.00 97.88 116 ASP A CA 1
ATOM 947 C C . ASP A 1 116 ? 4.830 -10.421 -1.413 1.00 97.88 116 ASP A C 1
ATOM 949 O O . ASP A 1 116 ? 4.297 -10.156 -0.339 1.00 97.88 116 ASP A O 1
ATOM 953 N N . TRP A 1 117 ? 4.912 -9.483 -2.363 1.00 97.94 117 TRP A N 1
ATOM 954 C CA . TRP A 1 117 ? 4.319 -8.154 -2.194 1.00 97.94 117 TRP A CA 1
ATOM 955 C C . TRP A 1 117 ? 2.789 -8.206 -2.074 1.00 97.94 117 TRP A C 1
ATOM 957 O O . TRP A 1 117 ? 2.215 -7.506 -1.238 1.00 97.94 117 TRP A O 1
ATOM 967 N N . PHE A 1 118 ? 2.124 -9.051 -2.865 1.00 98.44 118 PHE A N 1
ATOM 968 C CA . PHE A 1 118 ? 0.676 -9.228 -2.785 1.00 98.44 118 PHE A CA 1
ATOM 969 C C . PHE A 1 118 ? 0.214 -9.945 -1.515 1.00 98.44 118 PHE A C 1
ATOM 971 O O . PHE A 1 118 ? -0.876 -9.625 -1.049 1.00 98.44 118 PHE A O 1
ATOM 978 N N . SER A 1 119 ? 1.001 -10.854 -0.930 1.00 98.31 119 SER A N 1
ATOM 979 C CA . SER A 1 119 ? 0.617 -11.471 0.348 1.00 98.31 119 SER A CA 1
ATOM 980 C C . SER A 1 119 ? 0.578 -10.442 1.477 1.00 98.31 119 SER A C 1
ATOM 982 O O . SER A 1 119 ? -0.345 -10.455 2.279 1.00 98.31 119 SER A O 1
ATOM 984 N N . HIS A 1 120 ? 1.498 -9.472 1.487 1.00 97.81 120 HIS A N 1
ATOM 985 C CA . HIS A 1 120 ? 1.454 -8.385 2.469 1.00 97.81 120 HIS A CA 1
ATOM 986 C C . HIS A 1 120 ? 0.213 -7.493 2.322 1.00 97.81 120 HIS A C 1
ATOM 988 O O . HIS A 1 120 ? -0.280 -6.966 3.316 1.00 97.81 120 HIS A O 1
ATOM 994 N N . PHE A 1 121 ? -0.320 -7.326 1.107 1.00 97.81 121 PHE A N 1
ATOM 995 C CA . PHE A 1 121 ? -1.621 -6.675 0.940 1.00 97.81 121 PHE A CA 1
ATOM 996 C C . PHE A 1 121 ? -2.759 -7.495 1.539 1.00 97.81 121 PHE A C 1
ATOM 998 O O . PHE A 1 121 ? -3.608 -6.908 2.204 1.00 97.81 121 PHE A O 1
ATOM 1005 N N . ASP A 1 122 ? -2.776 -8.812 1.320 1.00 97.94 122 ASP A N 1
ATOM 1006 C CA . ASP A 1 122 ? -3.794 -9.689 1.910 1.00 97.94 122 ASP A CA 1
ATOM 1007 C C . ASP A 1 122 ? -3.754 -9.608 3.445 1.00 97.94 122 ASP A C 1
ATOM 1009 O O . ASP A 1 122 ? -4.795 -9.413 4.071 1.00 97.94 122 ASP A O 1
ATOM 1013 N N . ASP A 1 123 ? -2.555 -9.660 4.036 1.00 96.62 123 ASP A N 1
ATOM 1014 C CA . ASP A 1 123 ? -2.347 -9.531 5.483 1.00 96.62 123 ASP A CA 1
ATOM 1015 C C . ASP A 1 123 ? -2.834 -8.168 6.005 1.00 96.62 123 ASP A C 1
ATOM 1017 O O . ASP A 1 123 ? -3.548 -8.093 7.004 1.00 96.62 123 ASP A O 1
ATOM 1021 N N . TYR A 1 124 ? -2.505 -7.078 5.300 1.00 95.62 124 TYR A N 1
ATOM 1022 C CA . TYR A 1 124 ? -2.924 -5.724 5.673 1.00 95.62 124 TYR A CA 1
ATOM 1023 C C . TYR A 1 124 ? -4.447 -5.536 5.609 1.00 95.62 124 TYR A C 1
ATOM 1025 O O . TYR A 1 124 ? -5.057 -4.946 6.503 1.00 95.62 124 TYR A O 1
ATOM 1033 N N . ILE A 1 125 ? -5.076 -6.058 4.556 1.00 95.94 125 ILE A N 1
ATOM 1034 C CA . ILE A 1 125 ? -6.530 -6.037 4.380 1.00 95.94 125 ILE A CA 1
ATOM 1035 C C . ILE A 1 125 ? -7.204 -6.845 5.493 1.00 95.94 125 ILE A C 1
ATOM 1037 O O . ILE A 1 125 ? -8.185 -6.380 6.077 1.00 95.94 125 ILE A O 1
ATOM 1041 N N . LEU A 1 126 ? -6.675 -8.030 5.809 1.00 95.25 126 LEU A N 1
ATOM 1042 C CA . LEU A 1 126 ? -7.196 -8.883 6.873 1.00 95.25 126 LEU A CA 1
ATOM 1043 C C . LEU A 1 126 ? -7.106 -8.200 8.243 1.00 95.25 126 LEU A C 1
ATOM 1045 O O . LEU A 1 126 ? -8.098 -8.192 8.971 1.00 95.25 126 LEU A O 1
ATOM 1049 N N . ALA A 1 127 ? -5.974 -7.563 8.558 1.00 91.62 127 ALA A N 1
ATOM 1050 C CA . ALA A 1 127 ? -5.811 -6.775 9.780 1.00 91.62 127 ALA A CA 1
ATOM 1051 C C . ALA A 1 127 ? -6.856 -5.647 9.866 1.00 91.62 127 ALA A C 1
ATOM 1053 O O . ALA A 1 127 ? -7.516 -5.483 10.892 1.00 91.62 127 ALA A O 1
ATOM 1054 N N . GLY A 1 128 ? -7.107 -4.933 8.762 1.00 91.69 128 GLY A N 1
ATOM 1055 C CA . GLY A 1 128 ? -8.175 -3.930 8.690 1.00 91.69 128 GLY A CA 1
ATOM 1056 C C . GLY A 1 128 ? -9.566 -4.508 8.982 1.00 91.69 128 GLY A C 1
ATOM 1057 O O . GLY A 1 128 ? -10.346 -3.915 9.728 1.00 91.69 128 GLY A O 1
ATOM 1058 N N . ARG A 1 129 ? -9.879 -5.700 8.462 1.00 94.00 129 ARG A N 1
ATOM 1059 C CA . ARG A 1 129 ? -11.157 -6.383 8.738 1.00 94.00 129 ARG A CA 1
ATOM 1060 C C . ARG A 1 129 ? -11.278 -6.803 10.202 1.00 94.00 129 ARG A C 1
ATOM 1062 O O . ARG A 1 129 ? -12.309 -6.550 10.824 1.00 94.00 129 ARG A O 1
ATOM 1069 N N . HIS A 1 130 ? -10.217 -7.362 10.783 1.00 91.38 130 HIS A N 1
ATOM 1070 C CA . HIS A 1 130 ? -10.172 -7.669 12.215 1.00 91.38 130 HIS A CA 1
ATOM 1071 C C . HIS A 1 130 ? -10.362 -6.411 13.073 1.00 91.38 130 HIS A C 1
ATOM 1073 O O . HIS A 1 130 ? -11.061 -6.459 14.086 1.00 91.38 130 HIS A O 1
ATOM 1079 N N . TYR A 1 131 ? -9.795 -5.275 12.653 1.00 88.00 131 TYR A N 1
ATOM 1080 C CA . TYR A 1 131 ? -9.942 -4.001 13.350 1.00 88.00 131 TYR A CA 1
ATOM 1081 C C . TYR A 1 131 ? -11.393 -3.503 13.296 1.00 88.00 131 TYR A C 1
ATOM 1083 O O . TYR A 1 131 ? -11.968 -3.140 14.324 1.00 88.00 131 TYR A O 1
ATOM 1091 N N . ALA A 1 132 ? -12.032 -3.572 12.125 1.00 90.12 132 ALA A N 1
ATOM 1092 C CA . ALA A 1 132 ? -13.451 -3.254 11.969 1.00 90.12 132 ALA A CA 1
ATOM 1093 C C . ALA A 1 132 ? -14.355 -4.154 12.835 1.00 90.12 132 ALA A C 1
ATOM 1095 O O . ALA A 1 132 ? -15.323 -3.676 13.434 1.00 90.12 132 ALA A O 1
ATOM 1096 N N . ASP A 1 133 ? -14.042 -5.444 12.949 1.00 90.56 133 ASP A N 1
ATOM 1097 C CA . ASP A 1 133 ? -14.793 -6.371 13.799 1.00 90.56 133 ASP A CA 1
ATOM 1098 C C . ASP A 1 133 ? -14.576 -6.111 15.292 1.00 90.56 133 ASP A C 1
ATOM 1100 O O . ASP A 1 133 ? -15.539 -6.130 16.068 1.00 90.56 133 ASP A O 1
ATOM 1104 N N . ALA A 1 134 ? -13.349 -5.784 15.705 1.00 87.62 134 ALA A N 1
ATOM 1105 C CA . ALA A 1 134 ? -13.078 -5.330 17.064 1.00 87.62 134 ALA A CA 1
ATOM 1106 C C . ALA A 1 134 ? -13.941 -4.102 17.405 1.00 87.62 134 ALA A C 1
ATOM 1108 O O . ALA A 1 134 ? -14.591 -4.106 18.456 1.00 87.62 134 ALA A O 1
ATOM 1109 N N . LEU A 1 135 ? -14.055 -3.144 16.469 1.00 86.94 135 LEU A N 1
ATOM 1110 C CA . LEU A 1 135 ? -14.819 -1.893 16.630 1.00 86.94 135 LEU A CA 1
ATOM 1111 C C . LEU A 1 135 ? -16.309 -2.139 16.837 1.00 86.94 135 LEU A C 1
ATOM 1113 O O . LEU A 1 135 ? -16.973 -1.463 17.616 1.00 86.94 135 LEU A O 1
ATOM 1117 N N . ARG A 1 136 ? -16.853 -3.167 16.191 1.00 87.25 136 ARG A N 1
ATOM 1118 C CA . ARG A 1 136 ? -18.261 -3.548 16.368 1.00 87.25 136 ARG A CA 1
ATOM 1119 C C . ARG A 1 136 ? -18.545 -4.172 17.723 1.00 87.25 136 ARG A C 1
ATOM 1121 O O . ARG A 1 136 ? -19.674 -4.080 18.203 1.00 87.25 136 ARG A O 1
ATOM 1128 N N . THR A 1 137 ? -17.562 -4.864 18.294 1.00 86.69 137 THR A N 1
ATOM 1129 C CA . THR A 1 137 ? -17.742 -5.645 19.525 1.00 86.69 137 THR A CA 1
ATOM 1130 C C . THR A 1 137 ? -17.415 -4.871 20.801 1.00 86.69 137 THR A C 1
ATOM 1132 O O . THR A 1 137 ? -17.700 -5.395 21.879 1.00 86.69 137 THR A O 1
ATOM 1135 N N . GLY A 1 138 ? -16.861 -3.654 20.700 1.00 77.94 138 GLY A N 1
ATOM 1136 C CA . GLY A 1 138 ? -16.535 -2.796 21.848 1.00 77.94 138 GLY A CA 1
ATOM 1137 C C . GLY A 1 138 ? -15.472 -3.402 22.768 1.00 77.94 138 GLY A C 1
ATOM 1138 O O . GLY A 1 138 ? -15.559 -3.300 23.992 1.00 77.94 138 GLY A O 1
ATOM 1139 N N . LYS A 1 139 ? -14.524 -4.157 22.199 1.00 71.06 139 LYS A N 1
ATOM 1140 C CA . LYS A 1 139 ? -13.460 -4.829 22.955 1.00 71.06 139 LYS A CA 1
ATOM 1141 C C . LYS A 1 139 ? -12.163 -4.034 22.853 1.00 71.06 139 LYS A C 1
ATOM 1143 O O . LYS A 1 139 ? -11.269 -4.406 22.100 1.00 71.06 139 LYS A O 1
ATOM 1148 N N . ASP A 1 140 ? -12.021 -3.012 23.690 1.00 63.03 140 ASP A N 1
ATOM 1149 C CA . ASP A 1 140 ? -10.946 -2.016 23.570 1.00 63.03 140 ASP A CA 1
ATOM 1150 C C . ASP A 1 140 ? -9.520 -2.577 23.556 1.00 63.03 140 ASP A C 1
ATOM 1152 O O . ASP A 1 140 ? -8.628 -2.065 22.882 1.00 63.03 140 ASP A O 1
ATOM 1156 N N . LYS A 1 141 ? -9.290 -3.681 24.272 1.00 58.81 141 LYS A N 1
ATOM 1157 C CA . LYS A 1 141 ? -7.975 -4.337 24.321 1.00 58.81 141 LYS A CA 1
ATOM 1158 C C . LYS A 1 141 ? -7.581 -5.027 23.012 1.00 58.81 141 LYS A C 1
ATOM 1160 O O . LYS A 1 141 ? -6.394 -5.259 22.814 1.00 58.81 141 LYS A O 1
ATOM 1165 N N . LEU A 1 142 ? -8.542 -5.352 22.145 1.00 62.03 142 LEU A N 1
ATOM 1166 C CA . LEU A 1 142 ? -8.267 -5.894 20.815 1.00 62.03 142 LEU A CA 1
ATOM 1167 C C . LEU A 1 142 ? -7.816 -4.802 19.836 1.00 62.03 142 LEU A C 1
ATOM 1169 O O . LEU A 1 142 ? -7.074 -5.128 18.920 1.00 62.03 142 LEU A O 1
ATOM 1173 N N . TYR A 1 143 ? -8.175 -3.527 20.042 1.00 57.44 143 TYR A N 1
ATOM 1174 C CA . TYR A 1 143 ? -7.791 -2.454 19.115 1.00 57.44 143 TYR A CA 1
ATOM 1175 C C . TYR A 1 143 ? -6.288 -2.312 18.975 1.00 57.44 143 TYR A C 1
ATOM 1177 O O . TYR A 1 143 ? -5.777 -2.385 17.868 1.00 57.44 143 TYR A O 1
ATOM 1185 N N . ASN A 1 144 ? -5.585 -2.154 20.096 1.00 61.69 144 ASN A N 1
ATOM 1186 C CA . ASN A 1 144 ? -4.144 -1.910 20.069 1.00 61.69 144 ASN A CA 1
ATOM 1187 C C . ASN A 1 144 ? -3.383 -3.111 19.498 1.00 61.69 144 ASN A C 1
ATOM 1189 O O . ASN A 1 144 ? -2.405 -2.937 18.788 1.00 61.69 144 ASN A O 1
ATOM 1193 N N . GLN A 1 145 ? -3.856 -4.327 19.779 1.00 63.38 145 GLN A N 1
ATOM 1194 C CA . GLN A 1 145 ? -3.224 -5.536 19.267 1.00 63.38 145 GLN A CA 1
ATOM 1195 C C . GLN A 1 145 ? -3.416 -5.685 17.751 1.00 63.38 145 GLN A C 1
ATOM 1197 O O . GLN A 1 145 ? -2.479 -6.064 17.060 1.00 63.38 145 GLN A O 1
ATOM 1202 N N . VAL A 1 146 ? -4.607 -5.376 17.235 1.00 62.66 146 VAL A N 1
ATOM 1203 C CA . VAL A 1 146 ? -4.917 -5.511 15.804 1.00 62.66 146 VAL A CA 1
ATOM 1204 C C . VAL A 1 146 ? -4.380 -4.330 14.985 1.00 62.66 146 VAL A C 1
ATOM 1206 O O . VAL A 1 146 ? -4.012 -4.505 13.826 1.00 62.66 146 VAL A O 1
ATOM 1209 N N . ASP A 1 147 ? -4.274 -3.138 15.573 1.00 67.06 147 ASP A N 1
ATOM 1210 C CA . ASP A 1 147 ? -3.602 -1.997 14.937 1.00 67.06 147 ASP A CA 1
ATOM 1211 C C . ASP A 1 147 ? -2.116 -2.315 14.685 1.00 67.06 147 ASP A C 1
ATOM 1213 O O . ASP A 1 147 ? -1.614 -2.114 13.578 1.00 67.06 147 ASP A O 1
ATOM 1217 N N . ASP A 1 148 ? -1.447 -2.952 15.656 1.00 76.62 148 ASP A N 1
ATOM 1218 C CA . ASP A 1 148 ? -0.068 -3.433 15.510 1.00 76.62 148 ASP A CA 1
ATOM 1219 C C . ASP A 1 148 ? 0.074 -4.511 14.409 1.00 76.62 148 ASP A C 1
ATOM 1221 O O . ASP A 1 148 ? 1.087 -4.535 13.702 1.00 76.62 148 ASP A O 1
ATOM 1225 N N . GLU A 1 149 ? -0.940 -5.366 14.202 1.00 82.56 149 GLU A N 1
ATOM 1226 C CA . GLU A 1 149 ? -0.946 -6.393 13.140 1.00 82.56 149 GLU A CA 1
ATOM 1227 C C . GLU A 1 149 ? -0.881 -5.781 11.731 1.00 82.56 149 GLU A C 1
ATOM 1229 O O . GLU A 1 149 ? -0.297 -6.377 10.824 1.00 82.56 149 GLU A O 1
ATOM 1234 N N . GLY A 1 150 ? -1.434 -4.581 11.533 1.00 84.94 150 GLY A N 1
ATOM 1235 C CA . GLY A 1 150 ? -1.399 -3.882 10.246 1.00 84.94 150 GLY A CA 1
ATOM 1236 C C . GLY A 1 150 ? -0.059 -3.205 9.935 1.00 84.94 150 GLY A C 1
ATOM 1237 O O . GLY A 1 150 ? 0.245 -2.942 8.766 1.00 84.94 150 GLY A O 1
ATOM 1238 N N . VAL A 1 151 ? 0.768 -2.931 10.950 1.00 90.00 151 VAL A N 1
ATOM 1239 C CA . VAL A 1 151 ? 1.999 -2.137 10.797 1.00 90.00 151 VAL A CA 1
ATOM 1240 C C . VAL A 1 151 ? 3.049 -2.874 9.972 1.00 90.00 151 VAL A C 1
ATOM 1242 O O . VAL A 1 151 ? 3.593 -2.310 9.018 1.00 90.00 151 VAL A O 1
ATOM 1245 N N . GLU A 1 152 ? 3.351 -4.127 10.314 1.00 92.75 152 GLU A N 1
ATOM 1246 C CA . GLU A 1 152 ? 4.396 -4.896 9.629 1.00 92.75 152 GLU A CA 1
ATOM 1247 C C . GLU A 1 152 ? 4.075 -5.124 8.136 1.00 92.75 152 GLU A C 1
ATOM 1249 O O . GLU A 1 152 ? 4.925 -4.787 7.297 1.00 92.75 152 GLU A O 1
ATOM 1254 N N . PRO A 1 153 ? 2.864 -5.581 7.753 1.00 94.62 153 PRO A N 1
ATOM 1255 C CA . PRO A 1 153 ? 2.479 -5.694 6.349 1.00 94.62 153 PRO A CA 1
ATOM 1256 C C . PRO A 1 153 ? 2.551 -4.357 5.602 1.00 94.62 153 PRO A C 1
ATOM 1258 O O . PRO A 1 153 ? 3.114 -4.290 4.505 1.00 94.62 153 PRO A O 1
ATOM 1261 N N . LEU A 1 154 ? 2.076 -3.258 6.205 1.00 94.12 154 LEU A N 1
ATOM 1262 C CA . LEU A 1 154 ? 2.141 -1.927 5.594 1.00 94.12 154 LEU A CA 1
ATOM 1263 C C . LEU A 1 154 ? 3.584 -1.460 5.366 1.00 94.12 154 LEU A C 1
ATOM 1265 O O . LEU A 1 154 ? 3.908 -0.879 4.320 1.00 94.12 154 LEU A O 1
ATOM 1269 N N . MET A 1 155 ? 4.479 -1.727 6.319 1.00 94.56 155 MET A N 1
ATOM 1270 C CA . MET A 1 155 ? 5.905 -1.444 6.171 1.00 94.56 155 MET A CA 1
ATOM 1271 C C . MET A 1 155 ? 6.522 -2.258 5.032 1.00 94.56 155 MET A C 1
ATOM 1273 O O . MET A 1 155 ? 7.318 -1.713 4.259 1.00 94.56 155 MET A O 1
ATOM 1277 N N . ALA A 1 156 ? 6.151 -3.531 4.889 1.00 95.94 156 ALA A N 1
ATOM 1278 C CA . ALA A 1 156 ? 6.630 -4.390 3.811 1.00 95.94 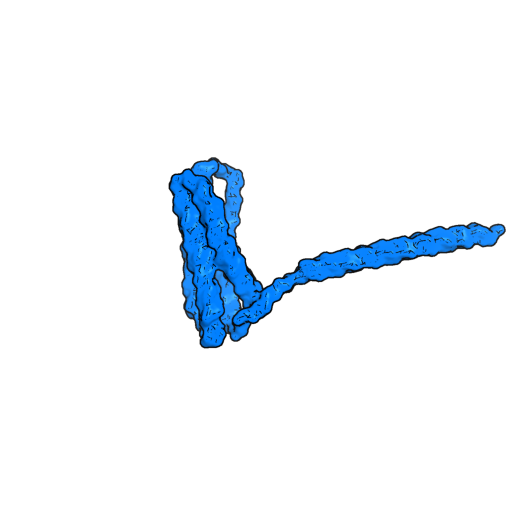156 ALA A CA 1
ATOM 1279 C C . ALA A 1 156 ? 6.136 -3.915 2.431 1.00 95.94 156 ALA A C 1
ATOM 1281 O O . ALA A 1 156 ? 6.955 -3.752 1.516 1.00 95.94 156 ALA A O 1
ATOM 1282 N N . ILE A 1 157 ? 4.845 -3.575 2.307 1.00 97.00 157 ILE A N 1
ATOM 1283 C CA . ILE A 1 157 ? 4.255 -2.948 1.109 1.00 97.00 157 ILE A CA 1
ATOM 1284 C C . ILE A 1 157 ? 5.023 -1.673 0.752 1.00 97.00 157 ILE A C 1
ATOM 1286 O O . ILE A 1 157 ? 5.489 -1.515 -0.379 1.00 97.00 157 ILE A O 1
ATOM 1290 N N . SER A 1 158 ? 5.210 -0.784 1.730 1.00 95.81 158 SER A N 1
ATOM 1291 C CA . SER A 1 158 ? 5.895 0.500 1.551 1.00 95.81 158 SER A CA 1
ATOM 1292 C C . SER A 1 158 ? 7.346 0.328 1.118 1.00 95.81 158 SER A C 1
ATOM 1294 O O . SER A 1 158 ? 7.830 1.035 0.231 1.00 95.81 158 SER A O 1
ATOM 1296 N N . LYS A 1 159 ? 8.060 -0.623 1.725 1.00 95.69 159 LYS A N 1
ATOM 1297 C CA . LYS A 1 159 ? 9.455 -0.924 1.397 1.00 95.69 159 LYS A CA 1
ATOM 1298 C C . LYS A 1 159 ? 9.583 -1.425 -0.038 1.00 95.69 159 LYS A C 1
ATOM 1300 O O . LYS A 1 159 ? 10.436 -0.916 -0.766 1.00 95.69 159 LYS A O 1
ATOM 1305 N N . PHE A 1 160 ? 8.739 -2.371 -0.451 1.00 97.19 160 PHE A N 1
ATOM 1306 C CA . PHE A 1 160 ? 8.719 -2.871 -1.826 1.00 97.19 160 PHE A CA 1
ATOM 1307 C C . PHE A 1 160 ? 8.374 -1.757 -2.820 1.00 97.19 160 PHE A C 1
ATOM 1309 O O . PHE A 1 160 ? 9.069 -1.584 -3.825 1.00 97.19 160 PHE A O 1
ATOM 1316 N N . ALA A 1 161 ? 7.349 -0.956 -2.519 1.00 97.06 161 ALA A N 1
ATOM 1317 C CA . ALA A 1 161 ? 6.904 0.116 -3.396 1.00 97.06 161 ALA A CA 1
ATOM 1318 C C . ALA A 1 161 ? 8.004 1.163 -3.631 1.00 97.06 161 ALA A C 1
ATOM 1320 O O . ALA A 1 161 ? 8.318 1.500 -4.775 1.00 97.06 161 ALA A O 1
ATOM 1321 N N . ARG A 1 162 ? 8.670 1.610 -2.558 1.00 95.88 162 ARG A N 1
ATOM 1322 C CA . ARG A 1 162 ? 9.785 2.571 -2.629 1.00 95.88 162 ARG A CA 1
ATOM 1323 C C . ARG A 1 162 ? 10.996 2.006 -3.364 1.00 95.88 162 ARG A C 1
ATOM 1325 O O . ARG A 1 162 ? 11.608 2.721 -4.166 1.00 95.88 162 ARG A O 1
ATOM 1332 N N . ALA A 1 163 ? 11.333 0.738 -3.104 1.00 96.38 163 ALA A N 1
ATOM 1333 C CA . ALA A 1 163 ? 12.430 0.035 -3.767 1.00 96.38 163 ALA A CA 1
ATOM 1334 C C . ALA A 1 163 ? 12.238 0.020 -5.288 1.00 96.38 163 ALA A C 1
ATOM 1336 O O . ALA A 1 163 ? 13.172 0.311 -6.034 1.00 96.38 163 ALA A O 1
ATOM 1337 N N . ASN A 1 164 ? 11.014 -0.256 -5.745 1.00 96.75 164 ASN A N 1
ATOM 1338 C CA . ASN A 1 164 ? 10.689 -0.453 -7.159 1.00 96.75 164 ASN A CA 1
ATOM 1339 C C . ASN A 1 164 ? 10.043 0.768 -7.826 1.00 96.75 164 ASN A C 1
ATOM 1341 O O . ASN A 1 164 ? 9.587 0.674 -8.959 1.00 96.75 164 ASN A O 1
ATOM 1345 N N . ARG A 1 165 ? 10.074 1.933 -7.162 1.00 95.62 165 ARG A N 1
ATOM 1346 C CA . ARG A 1 165 ? 9.577 3.220 -7.686 1.00 95.62 165 ARG A CA 1
ATOM 1347 C C . ARG A 1 165 ? 8.091 3.226 -8.046 1.00 95.62 165 ARG A C 1
ATOM 1349 O O . ARG A 1 165 ? 7.677 3.957 -8.939 1.00 95.62 165 ARG A O 1
ATOM 1356 N N . ILE A 1 166 ? 7.303 2.438 -7.329 1.00 96.81 166 ILE A N 1
ATOM 1357 C CA . ILE A 1 166 ? 5.843 2.395 -7.435 1.00 96.81 166 ILE A CA 1
ATO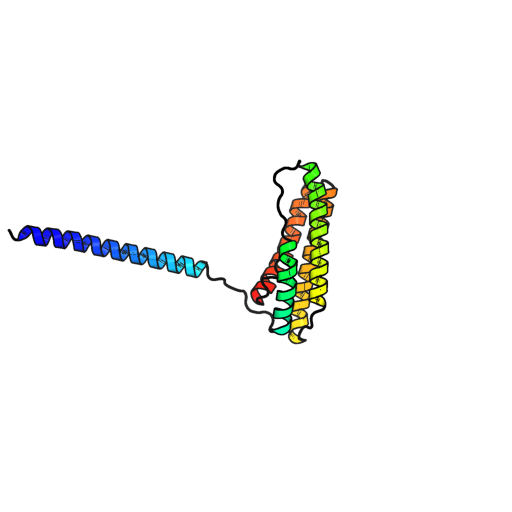M 1358 C C . ILE A 1 166 ? 5.205 3.007 -6.181 1.00 96.81 166 ILE A C 1
ATOM 1360 O O . ILE A 1 166 ? 4.223 2.502 -5.651 1.00 96.81 166 ILE A O 1
ATOM 1364 N N . ASP A 1 167 ? 5.781 4.108 -5.687 1.00 95.62 167 ASP A N 1
ATOM 1365 C CA . ASP A 1 167 ? 5.387 4.799 -4.450 1.00 95.62 167 ASP A CA 1
ATOM 1366 C C . ASP A 1 167 ? 3.890 5.177 -4.411 1.00 95.62 167 ASP A C 1
ATOM 1368 O O . ASP A 1 167 ? 3.295 5.254 -3.340 1.00 95.62 167 ASP A O 1
ATOM 1372 N N . ALA A 1 168 ? 3.264 5.360 -5.578 1.00 96.00 168 ALA A N 1
ATOM 1373 C CA . ALA A 1 168 ? 1.829 5.608 -5.707 1.00 96.00 168 ALA A CA 1
ATOM 1374 C C . ALA A 1 168 ? 0.951 4.468 -5.159 1.00 96.00 168 ALA A C 1
ATOM 1376 O O . ALA A 1 168 ? -0.214 4.700 -4.856 1.00 96.00 168 ALA A O 1
ATOM 1377 N N . CYS A 1 169 ? 1.495 3.254 -5.036 1.00 96.38 169 CYS A N 1
ATOM 1378 C CA . CYS A 1 169 ? 0.802 2.068 -4.532 1.00 96.38 169 CYS A CA 1
ATOM 1379 C C . CYS A 1 169 ? 0.852 1.913 -3.006 1.00 96.38 169 CYS A C 1
ATOM 1381 O O . CYS A 1 169 ? 0.457 0.866 -2.500 1.00 96.38 169 CYS A O 1
ATOM 1383 N N . ILE A 1 170 ? 1.359 2.907 -2.274 1.00 94.94 170 ILE A N 1
ATOM 1384 C CA . ILE A 1 170 ? 1.346 2.907 -0.808 1.00 94.94 170 ILE A CA 1
ATOM 1385 C C . ILE A 1 170 ? -0.016 3.448 -0.341 1.00 94.94 170 ILE A C 1
ATOM 1387 O O . ILE A 1 170 ? -0.280 4.626 -0.616 1.00 94.94 170 ILE A O 1
ATOM 1391 N N . PRO A 1 171 ? -0.866 2.620 0.303 1.00 88.50 171 PRO A N 1
ATOM 1392 C CA . PRO A 1 171 ? -2.196 3.026 0.759 1.00 88.50 171 PRO A CA 1
ATOM 1393 C C . PRO A 1 171 ? -2.157 4.164 1.789 1.00 88.50 171 PRO A C 1
ATOM 1395 O O . PRO A 1 171 ? -1.195 4.222 2.590 1.00 88.50 171 PRO A O 1
#

pLDDT: mean 84.99, std 14.57, range [53.62, 98.44]